Protein AF-A0A915MXM2-F1 (afdb_monomer)

Radius of gyration: 16.45 Å; Cα contacts (8 Å, |Δi|>4): 218; chains: 1; bounding box: 34×42×38 Å

Organism: Meloidogyne javanica (NCBI:txid6303)

Solvent-accessible surface area (backbone atoms only — not comparable to full-atom values): 7713 Å² total; per-residue (Å²): 134,85,61,48,77,52,74,88,76,76,86,92,82,87,83,93,80,72,72,77,69,54,58,62,57,50,53,64,62,58,75,70,50,67,56,73,80,92,67,80,90,74,69,60,67,43,80,78,50,92,42,34,34,39,38,37,21,73,47,60,28,59,90,37,46,84,20,31,79,20,35,44,38,50,81,54,54,51,23,38,32,36,38,37,15,38,59,89,42,60,70,30,51,49,54,51,51,53,54,28,59,78,58,67,33,45,69,48,31,42,39,46,92,56,88,53,54,53,30,49,33,20,48,65,61,52,54,59,58,76,71,109

Foldseek 3Di:
DDAAEDDPDDDDDDDDDDPPVVVVVVVVVQVPQDQDPPDDDDDQWDDPDLFKIWHFLCDDGNVQRNGPTWIFGGNDQETEIEFFAAAPRVVSVVSVVVVNVVNNHDYRYYYFPDDDRRRHRRPVVNVVVRVD

Sequence (132 aa):
MLTRLILFQLPRDLLSFGAVGCAMFTRKLQSNRKIPSGLTPLEDVSQLSPLVLRILGQNPGAFTLQGTNTYLVGKGAKKILIDAGEPNVGQYLNNLIDSLSKSSSTIEAIVVTHWHADHTGGIGQILRYLKK

Secondary structure (DSSP, 8-state):
--PEEE--PPP-----S-HHHHHHHHHHHHTTPPPPTTPPP--SEEEEETTEEEEE-S--BTTTBT--EEEEE-SSSEEEEE---STT-HHHHHHHHHHHHHTT-EEEEEE-SSS-HHHHTTHHHHHHHHT-

Mean predicted aligned error: 9.59 Å

pLDDT: mean 83.79, std 21.77, range [34.91, 98.81]

Structure (mmCIF, N/CA/C/O backbone):
data_AF-A0A915MXM2-F1
#
_entry.id   AF-A0A915MXM2-F1
#
loop_
_atom_site.group_PDB
_atom_site.id
_atom_site.type_symbol
_atom_site.label_atom_id
_atom_site.label_alt_id
_atom_site.label_comp_id
_atom_site.label_asym_id
_atom_site.label_entity_id
_atom_site.label_seq_id
_atom_site.pdbx_PDB_ins_code
_atom_site.Cartn_x
_atom_site.Cartn_y
_atom_site.Cartn_z
_atom_site.occupancy
_atom_site.B_iso_or_equiv
_atom_site.auth_seq_id
_atom_site.auth_comp_id
_atom_site.auth_asym_id
_atom_site.auth_atom_id
_atom_site.pdbx_PDB_model_num
ATOM 1 N N . MET A 1 1 ? -5.651 -8.748 17.898 1.00 41.12 1 MET A N 1
ATOM 2 C CA . MET A 1 1 ? -6.678 -8.495 16.861 1.00 41.12 1 MET A CA 1
ATOM 3 C C . MET A 1 1 ? -6.134 -9.056 15.545 1.00 41.12 1 MET A C 1
ATOM 5 O O . MET A 1 1 ? -5.075 -8.612 15.134 1.00 41.12 1 MET A O 1
ATOM 9 N N . LEU A 1 2 ? -6.720 -10.120 14.971 1.00 47.28 2 LEU A N 1
ATOM 10 C CA . LEU A 1 2 ? -6.156 -10.797 13.785 1.00 47.28 2 LEU A CA 1
ATOM 11 C C . LEU A 1 2 ? -6.458 -10.004 12.502 1.00 47.28 2 LEU A C 1
ATOM 13 O O . LEU A 1 2 ? -7.607 -9.970 12.069 1.0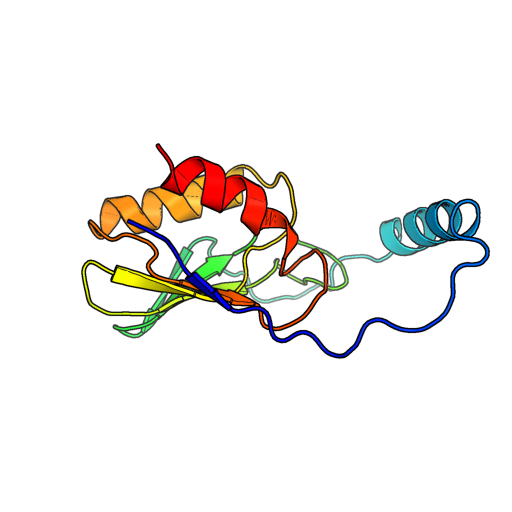0 47.28 2 LEU A O 1
ATOM 17 N N . THR A 1 3 ? -5.438 -9.422 11.872 1.00 52.38 3 THR A N 1
ATOM 18 C CA . THR A 1 3 ? -5.522 -8.931 10.487 1.00 52.38 3 THR A CA 1
ATOM 19 C C . THR A 1 3 ? -5.736 -10.123 9.553 1.00 52.38 3 THR A C 1
ATOM 21 O O . THR A 1 3 ? -4.950 -11.074 9.570 1.00 52.38 3 THR A O 1
ATOM 24 N N . ARG A 1 4 ? -6.804 -10.106 8.749 1.00 74.00 4 ARG A N 1
ATOM 25 C CA . ARG A 1 4 ? -7.075 -11.164 7.762 1.00 74.00 4 ARG A CA 1
ATOM 26 C C . ARG A 1 4 ? -6.317 -10.860 6.465 1.00 74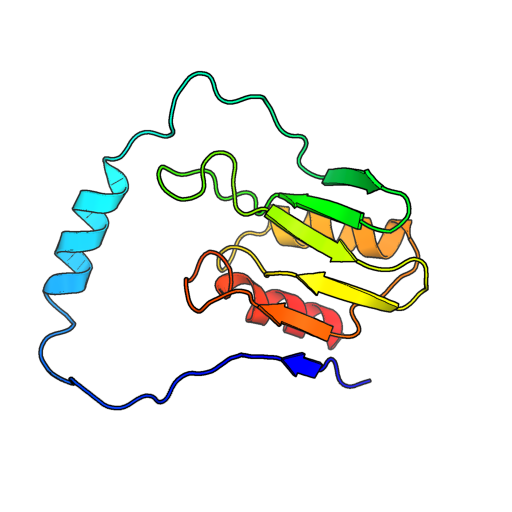.00 4 ARG A C 1
ATOM 28 O O . ARG A 1 4 ? -6.544 -9.825 5.847 1.00 74.00 4 ARG A O 1
ATOM 35 N N . LEU A 1 5 ? -5.417 -11.755 6.055 1.00 65.12 5 LEU A N 1
ATOM 36 C CA . LEU A 1 5 ? -4.818 -11.741 4.717 1.00 65.12 5 LEU A CA 1
ATOM 37 C C . LEU A 1 5 ? -5.737 -12.528 3.779 1.00 65.12 5 LEU A C 1
ATOM 39 O O . LEU A 1 5 ? -5.977 -13.711 4.021 1.00 65.12 5 LEU A O 1
ATOM 43 N N . ILE A 1 6 ? -6.250 -11.885 2.732 1.00 69.00 6 ILE A N 1
ATOM 44 C CA . ILE A 1 6 ? -7.064 -12.548 1.708 1.00 69.00 6 ILE A CA 1
ATOM 45 C C . ILE A 1 6 ? -6.192 -12.701 0.464 1.00 69.00 6 ILE A C 1
ATOM 47 O O . ILE A 1 6 ? -5.882 -11.721 -0.210 1.00 69.00 6 ILE A O 1
ATOM 51 N N . LEU A 1 7 ? -5.770 -13.937 0.191 1.00 53.19 7 LEU A N 1
ATOM 52 C CA . LEU A 1 7 ? -4.954 -14.292 -0.965 1.00 53.19 7 LEU A CA 1
ATOM 53 C C . LEU A 1 7 ? -5.817 -15.092 -1.948 1.00 53.19 7 LEU A C 1
ATOM 55 O O . LEU A 1 7 ? -6.270 -16.187 -1.622 1.00 53.19 7 LEU A O 1
ATOM 59 N N . PHE A 1 8 ? -6.049 -14.561 -3.149 1.00 45.06 8 PHE A N 1
ATOM 60 C CA . PHE A 1 8 ? -6.655 -15.329 -4.239 1.00 45.06 8 PHE A CA 1
ATOM 61 C C . PHE A 1 8 ? -5.589 -16.274 -4.819 1.00 45.06 8 PHE A C 1
ATOM 63 O O . PHE A 1 8 ? -4.757 -15.871 -5.627 1.00 45.06 8 PHE A O 1
ATOM 70 N N . GLN A 1 9 ? -5.560 -17.525 -4.354 1.00 37.31 9 GLN A N 1
ATOM 71 C CA . GLN A 1 9 ? -4.641 -18.562 -4.836 1.00 37.31 9 GLN A CA 1
ATOM 72 C C . GLN A 1 9 ? -5.328 -19.455 -5.876 1.00 37.31 9 GLN A C 1
ATOM 74 O O . GLN A 1 9 ? -6.287 -20.153 -5.560 1.00 37.31 9 GLN A O 1
ATOM 79 N N . LEU A 1 10 ? -4.805 -19.459 -7.105 1.00 34.91 10 LEU A N 1
ATOM 80 C CA . LEU A 1 10 ? -5.019 -20.544 -8.069 1.00 34.91 10 LEU A CA 1
ATOM 81 C C . LEU A 1 10 ? -4.152 -21.766 -7.683 1.00 34.91 10 LEU A C 1
ATOM 83 O O . LEU A 1 10 ? -3.123 -21.589 -7.017 1.00 34.91 10 LEU A O 1
ATOM 87 N N . PRO A 1 11 ? -4.563 -22.997 -8.049 1.00 37.31 11 PRO A N 1
ATOM 88 C CA . PRO A 1 11 ? -3.920 -24.229 -7.595 1.00 37.31 11 PRO A CA 1
ATOM 89 C C . PRO A 1 11 ? -2.456 -24.318 -8.041 1.00 37.31 11 PRO A C 1
ATOM 91 O O . PRO A 1 11 ? -2.106 -24.030 -9.184 1.00 37.31 11 PRO A O 1
ATOM 94 N N . ARG A 1 12 ? -1.598 -24.706 -7.092 1.00 47.72 12 ARG A N 1
ATOM 95 C CA . ARG A 1 12 ? -0.153 -24.868 -7.263 1.00 47.72 12 ARG A CA 1
ATOM 96 C C . ARG A 1 12 ? 0.169 -26.317 -7.599 1.00 47.72 12 ARG A C 1
ATOM 98 O O . ARG A 1 12 ? 0.601 -27.035 -6.713 1.00 47.72 12 ARG A O 1
ATOM 105 N N . ASP A 1 13 ? 0.022 -26.698 -8.859 1.00 44.75 13 ASP A N 1
ATOM 106 C CA . ASP A 1 13 ? 0.622 -27.923 -9.384 1.00 44.75 13 ASP A CA 1
ATOM 107 C C . ASP A 1 13 ? 1.188 -27.625 -10.775 1.00 44.75 13 ASP A C 1
ATOM 109 O O . ASP A 1 13 ? 0.421 -27.372 -11.698 1.00 44.75 13 ASP A O 1
ATOM 113 N N . LEU A 1 14 ? 2.525 -27.562 -10.884 1.00 40.19 14 LEU A N 1
ATOM 114 C CA . LEU A 1 14 ? 3.374 -28.184 -11.920 1.00 40.19 14 LEU A CA 1
ATOM 115 C C . LEU A 1 14 ? 4.755 -27.487 -12.008 1.00 40.19 14 LEU A C 1
ATOM 117 O O . LEU A 1 14 ? 4.853 -26.264 -12.058 1.00 40.19 14 LEU A O 1
ATOM 121 N N . LEU A 1 15 ? 5.798 -28.321 -12.113 1.00 36.81 15 LEU A N 1
ATOM 122 C CA . LEU A 1 15 ? 7.196 -28.043 -12.497 1.00 36.81 15 LEU A CA 1
ATOM 123 C C . LEU A 1 15 ? 8.184 -27.564 -11.421 1.00 36.81 15 LEU A C 1
ATOM 125 O O . LEU A 1 15 ? 8.720 -26.459 -11.428 1.00 36.81 15 LEU A O 1
ATOM 129 N N . SER A 1 16 ? 8.584 -28.527 -10.597 1.00 46.34 16 SER A N 1
ATOM 130 C CA . SER A 1 16 ? 9.971 -28.717 -10.175 1.00 46.34 16 SER A CA 1
ATOM 131 C C . SER A 1 16 ? 10.818 -29.218 -11.354 1.00 46.34 16 SER A C 1
ATOM 133 O O . SER A 1 16 ? 10.694 -30.378 -11.697 1.00 46.34 16 SER A O 1
ATOM 135 N N . PHE A 1 17 ? 11.667 -28.374 -11.955 1.00 42.34 17 PHE A N 1
ATOM 136 C CA . PHE A 1 17 ? 12.964 -28.727 -12.579 1.00 42.34 17 PHE A CA 1
ATOM 137 C C . PHE A 1 17 ? 13.708 -27.422 -12.969 1.00 42.34 17 PHE A C 1
ATOM 139 O O . PHE A 1 17 ? 13.235 -26.664 -13.809 1.00 42.34 17 PHE A O 1
ATOM 146 N N . GLY A 1 18 ? 14.881 -27.146 -12.369 1.00 45.69 18 GLY A N 1
ATOM 147 C CA . GLY A 1 18 ? 15.902 -26.253 -12.966 1.00 45.69 18 GLY A CA 1
ATOM 148 C C . GLY A 1 18 ? 16.070 -24.800 -12.465 1.00 45.69 18 GLY A C 1
ATOM 149 O O . GLY A 1 18 ? 16.529 -23.953 -13.229 1.00 45.69 18 GLY A O 1
ATOM 150 N N . ALA A 1 19 ? 15.750 -24.460 -11.210 1.00 46.91 19 ALA A N 1
ATOM 151 C CA . ALA A 1 19 ? 15.648 -23.052 -10.775 1.00 46.91 19 ALA A CA 1
ATOM 152 C C . ALA A 1 19 ? 16.967 -22.265 -10.545 1.00 46.91 19 ALA A C 1
ATOM 154 O O . ALA A 1 19 ? 16.925 -21.037 -10.473 1.00 46.91 19 ALA A O 1
ATOM 155 N N . VAL A 1 20 ? 18.141 -22.904 -10.437 1.00 49.28 20 VAL A N 1
ATOM 156 C CA . VAL A 1 20 ? 19.369 -22.186 -10.012 1.00 49.28 20 VAL A CA 1
ATOM 157 C C . VAL A 1 20 ? 20.052 -21.425 -11.163 1.00 49.28 20 VAL A C 1
ATOM 159 O O . VAL A 1 20 ? 20.554 -20.323 -10.957 1.00 49.28 20 VAL A O 1
ATOM 162 N N . GLY A 1 21 ? 20.018 -21.950 -12.394 1.00 34.94 21 GLY A N 1
ATOM 163 C CA . GLY A 1 21 ? 20.631 -21.292 -13.561 1.00 34.94 21 GLY A CA 1
ATOM 164 C C . GLY A 1 21 ? 19.785 -20.160 -14.160 1.00 34.94 21 GLY A C 1
ATOM 165 O O . GLY A 1 21 ? 20.316 -19.129 -14.568 1.00 34.94 21 GLY A O 1
ATOM 166 N N . CYS A 1 22 ? 18.456 -20.311 -14.160 1.00 44.28 22 CYS A N 1
ATOM 167 C CA . CYS A 1 22 ? 17.533 -19.333 -14.747 1.00 44.28 22 CYS A CA 1
ATOM 168 C C . CYS A 1 22 ? 17.459 -18.026 -13.930 1.00 44.28 22 CYS A C 1
ATOM 170 O O . CYS A 1 22 ? 17.422 -16.935 -14.499 1.00 44.28 22 CYS A O 1
ATOM 172 N N . ALA A 1 23 ? 17.537 -18.114 -12.595 1.00 45.78 23 ALA A N 1
ATOM 173 C CA . ALA A 1 23 ? 17.441 -16.957 -11.699 1.00 45.78 23 ALA A CA 1
ATOM 174 C C . ALA A 1 23 ? 18.591 -15.937 -11.857 1.00 45.78 23 ALA A C 1
ATOM 176 O O . ALA A 1 23 ? 18.401 -14.741 -11.629 1.00 45.78 23 ALA A O 1
ATOM 177 N N . MET A 1 24 ? 19.783 -16.386 -12.266 1.00 41.66 24 MET A N 1
ATOM 178 C CA . MET A 1 24 ? 20.944 -15.508 -12.478 1.00 41.66 24 MET A CA 1
ATOM 179 C C . MET A 1 24 ? 20.915 -14.819 -13.850 1.00 41.66 24 MET A C 1
ATOM 181 O O . MET A 1 24 ? 21.405 -13.697 -13.989 1.00 41.66 24 MET A O 1
ATOM 185 N N . PHE A 1 25 ? 20.295 -15.447 -14.854 1.00 38.62 25 PHE A N 1
ATOM 186 C CA . PHE A 1 25 ? 20.144 -14.868 -16.191 1.00 38.62 25 PHE A CA 1
ATOM 187 C C . PHE A 1 25 ? 19.016 -13.821 -16.244 1.00 38.62 25 PHE A C 1
ATOM 189 O O . PHE A 1 25 ? 19.166 -12.775 -16.878 1.00 38.62 25 PHE A O 1
ATOM 196 N N . THR A 1 26 ? 17.918 -14.029 -15.507 1.00 45.91 26 THR A N 1
ATOM 197 C CA . THR A 1 26 ? 16.799 -13.071 -15.447 1.00 45.91 26 THR A CA 1
ATOM 198 C C . THR A 1 26 ? 17.153 -11.780 -14.708 1.00 45.91 26 THR A C 1
ATOM 200 O O . THR A 1 26 ? 16.796 -10.704 -15.188 1.00 45.91 26 THR A O 1
ATOM 203 N N . ARG A 1 27 ? 17.935 -11.837 -13.617 1.00 47.62 27 ARG A N 1
ATOM 204 C CA . ARG A 1 27 ? 18.380 -10.630 -12.887 1.00 47.62 27 ARG A CA 1
ATOM 205 C C . ARG A 1 27 ? 19.183 -9.659 -13.756 1.00 47.62 27 ARG A C 1
ATOM 207 O O . ARG A 1 27 ? 18.969 -8.452 -13.679 1.00 47.62 27 ARG A O 1
ATOM 214 N N . LYS A 1 28 ? 20.074 -10.171 -14.613 1.00 42.12 28 LYS A N 1
ATOM 215 C CA . LYS A 1 28 ? 20.923 -9.339 -15.486 1.00 42.12 28 LYS A CA 1
ATOM 216 C C . LYS A 1 28 ? 20.159 -8.754 -16.684 1.00 42.12 28 LYS A C 1
ATOM 218 O O . LYS A 1 28 ? 20.526 -7.697 -17.187 1.00 42.12 28 LYS A O 1
ATOM 223 N N . LEU A 1 29 ? 19.069 -9.402 -17.108 1.00 50.62 29 LEU A N 1
ATOM 224 C CA . LEU A 1 29 ? 18.146 -8.879 -18.126 1.00 50.62 29 LEU A CA 1
ATOM 225 C C . LEU A 1 29 ? 17.137 -7.867 -17.558 1.00 50.62 29 LEU A C 1
ATOM 227 O O . LEU A 1 29 ? 16.742 -6.939 -18.263 1.00 50.62 29 LEU A O 1
ATOM 231 N N . GLN A 1 30 ? 16.724 -8.021 -16.297 1.00 55.50 30 GLN A N 1
ATOM 232 C CA . GLN A 1 30 ? 15.842 -7.071 -15.611 1.00 55.50 30 GLN A CA 1
ATOM 233 C C . GLN A 1 30 ? 16.572 -5.772 -15.239 1.00 55.50 30 GLN A C 1
ATOM 235 O O . GLN A 1 30 ? 15.994 -4.699 -15.393 1.00 55.50 30 GLN A O 1
ATOM 240 N N . SER A 1 31 ? 17.851 -5.836 -14.844 1.00 51.16 31 SER A N 1
ATOM 241 C CA . SER A 1 31 ? 18.614 -4.654 -14.405 1.00 51.16 31 SER A CA 1
ATOM 242 C C . SER A 1 31 ? 18.958 -3.656 -15.520 1.00 51.16 31 SER A C 1
ATOM 244 O O . SER A 1 31 ? 19.474 -2.583 -15.227 1.00 51.16 31 SER A O 1
ATOM 246 N N . ASN A 1 32 ? 18.716 -3.999 -16.790 1.00 55.06 32 ASN A N 1
ATOM 247 C CA . ASN A 1 32 ? 19.071 -3.171 -17.950 1.00 55.06 32 ASN A CA 1
ATOM 248 C C . ASN A 1 32 ? 17.874 -2.439 -18.582 1.00 55.06 32 ASN A C 1
ATOM 250 O O . ASN A 1 32 ? 18.038 -1.715 -19.565 1.00 55.06 32 ASN A O 1
ATOM 254 N N . ARG A 1 33 ? 16.658 -2.620 -18.052 1.00 66.81 33 ARG A N 1
ATOM 255 C CA . ARG A 1 33 ? 15.472 -1.923 -18.563 1.00 66.81 33 ARG A CA 1
ATOM 256 C C . ARG A 1 33 ? 15.330 -0.575 -17.858 1.00 66.81 33 ARG A C 1
ATOM 258 O O . ARG A 1 33 ? 15.159 -0.519 -16.644 1.00 66.81 33 ARG A O 1
ATOM 265 N N . LYS A 1 34 ? 15.420 0.510 -18.629 1.00 78.06 34 LYS A N 1
ATOM 266 C CA . LYS A 1 34 ? 15.255 1.880 -18.125 1.00 78.06 34 LYS A CA 1
ATOM 267 C C . LYS A 1 34 ? 13.807 2.122 -17.693 1.00 78.06 34 LYS A C 1
ATOM 269 O O . LYS A 1 34 ? 12.880 1.621 -18.328 1.00 78.06 34 LYS A O 1
ATOM 274 N N . ILE A 1 35 ? 13.629 2.921 -16.642 1.00 84.81 35 ILE A N 1
ATOM 275 C CA . ILE A 1 35 ? 12.324 3.485 -16.282 1.00 84.81 35 ILE A CA 1
ATOM 276 C C . ILE A 1 35 ? 11.838 4.317 -17.484 1.00 84.81 35 ILE A C 1
ATOM 278 O O . ILE A 1 35 ? 12.640 5.086 -18.029 1.00 84.81 35 ILE A O 1
ATOM 282 N N . PRO A 1 36 ? 10.578 4.172 -17.932 1.00 83.25 36 PRO A N 1
ATOM 283 C CA . PRO A 1 36 ? 10.039 5.002 -19.003 1.00 83.25 36 PRO A CA 1
ATOM 284 C C . PRO A 1 36 ? 10.207 6.498 -18.697 1.00 83.25 36 PRO A C 1
ATOM 286 O O . PRO A 1 36 ? 9.956 6.948 -17.581 1.00 83.25 36 PRO A O 1
ATOM 289 N N . SER A 1 37 ? 10.659 7.275 -19.681 1.00 86.19 37 SER A N 1
ATOM 290 C CA . SER A 1 37 ? 10.820 8.729 -19.556 1.00 86.19 37 SER A CA 1
ATOM 291 C C . SER A 1 37 ? 9.497 9.467 -19.771 1.00 86.19 37 SER A C 1
ATOM 293 O O . SER A 1 37 ? 8.626 8.973 -20.482 1.00 86.19 37 SER A O 1
ATOM 295 N N . GLY A 1 38 ? 9.371 10.681 -19.226 1.00 90.38 38 GLY A N 1
ATOM 296 C CA . GLY A 1 38 ? 8.193 11.534 -19.446 1.00 90.38 38 GLY A CA 1
ATOM 297 C C . GLY A 1 38 ? 6.954 11.120 -18.648 1.00 90.38 38 GLY A C 1
ATOM 298 O O . GLY A 1 38 ? 5.845 11.535 -18.973 1.00 90.38 38 GLY A O 1
ATOM 299 N N . LEU A 1 39 ? 7.131 10.300 -17.611 1.00 92.62 39 LEU A N 1
ATOM 300 C CA . LEU A 1 39 ? 6.058 9.941 -16.693 1.00 92.62 39 LEU A CA 1
ATOM 301 C C . LEU A 1 39 ? 5.642 11.150 -15.849 1.00 92.62 39 LEU A C 1
ATOM 303 O O . LEU A 1 39 ? 6.487 11.904 -15.366 1.00 92.62 39 LEU A O 1
ATOM 307 N N . THR A 1 40 ? 4.337 11.306 -15.629 1.00 94.88 40 THR A N 1
ATOM 308 C CA . THR A 1 40 ? 3.808 12.317 -14.710 1.00 94.88 40 THR A CA 1
ATOM 309 C C . THR A 1 40 ? 4.352 12.063 -13.300 1.00 94.88 40 THR A C 1
ATOM 311 O O . THR A 1 40 ? 4.241 10.929 -12.815 1.00 94.88 40 THR A O 1
ATOM 314 N N . PRO A 1 41 ? 4.924 13.080 -12.628 1.00 95.06 41 PRO A N 1
ATOM 315 C CA . PRO A 1 41 ? 5.349 12.949 -11.242 1.00 95.06 41 PRO A CA 1
ATOM 316 C C . PRO A 1 41 ? 4.172 12.554 -10.352 1.00 95.06 41 PRO A C 1
ATOM 318 O O . PRO A 1 41 ? 3.082 13.115 -10.464 1.00 95.06 41 PRO A O 1
ATOM 321 N N . LEU A 1 42 ? 4.396 11.583 -9.472 1.00 97.38 42 LEU A N 1
ATOM 322 C CA . LEU A 1 42 ? 3.421 11.142 -8.485 1.00 97.38 42 LEU A CA 1
ATOM 323 C C . LEU A 1 42 ? 3.969 11.428 -7.093 1.00 97.38 42 LEU A C 1
ATOM 325 O O . LEU A 1 42 ? 5.099 11.061 -6.791 1.00 97.38 42 LEU A O 1
ATOM 329 N N . GLU A 1 43 ? 3.156 12.048 -6.243 1.00 98.12 43 GLU A N 1
ATOM 330 C CA . GLU A 1 43 ? 3.478 12.180 -4.824 1.00 98.12 43 GLU A CA 1
ATOM 331 C C . GLU A 1 43 ? 3.518 10.806 -4.142 1.00 98.12 43 GLU A C 1
ATOM 333 O O . GLU A 1 43 ? 2.667 9.944 -4.412 1.00 98.12 43 GLU A O 1
ATOM 338 N N . ASP A 1 44 ? 4.461 10.646 -3.212 1.00 98.38 44 ASP A N 1
ATOM 339 C CA . ASP A 1 44 ? 4.646 9.438 -2.401 1.00 98.38 44 ASP A CA 1
ATOM 340 C C . ASP A 1 44 ? 3.374 9.022 -1.660 1.00 98.38 44 ASP A C 1
ATOM 342 O O . ASP A 1 44 ? 3.068 7.834 -1.550 1.00 98.38 44 ASP A O 1
ATOM 346 N N . VAL A 1 45 ? 2.627 10.004 -1.158 1.00 98.56 45 VAL A N 1
ATOM 347 C CA . VAL A 1 45 ? 1.361 9.819 -0.451 1.00 98.56 45 VAL A CA 1
ATOM 348 C C . VAL A 1 45 ? 0.378 10.847 -0.988 1.00 98.56 45 VAL A C 1
ATOM 350 O O . VAL A 1 45 ? 0.659 12.038 -0.937 1.00 98.56 45 VAL A O 1
ATOM 353 N N . SER A 1 46 ? -0.772 10.401 -1.493 1.00 98.44 46 SER A N 1
ATOM 354 C CA . SER A 1 46 ? -1.762 11.297 -2.100 1.00 98.44 46 SER A CA 1
ATOM 355 C C . SER A 1 46 ? -3.194 10.869 -1.779 1.00 98.44 46 SER A C 1
ATOM 357 O O . SER A 1 46 ? -3.562 9.699 -1.934 1.00 98.44 46 SER A O 1
ATOM 359 N N . GLN A 1 47 ? -4.017 11.815 -1.321 1.00 97.88 47 GLN A N 1
ATOM 360 C CA . GLN A 1 47 ? -5.437 11.595 -1.041 1.00 97.88 47 GLN A CA 1
ATOM 361 C C . GLN A 1 47 ? -6.237 11.722 -2.341 1.00 97.88 47 GLN A C 1
ATOM 363 O O . GLN A 1 47 ? -6.464 12.824 -2.830 1.00 97.88 47 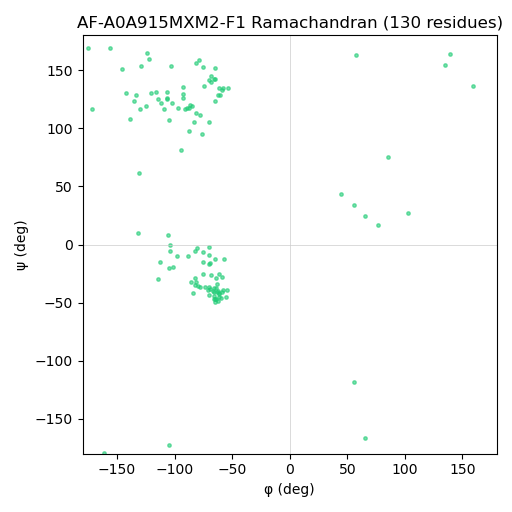GLN A O 1
ATOM 368 N N . LEU A 1 48 ? -6.686 10.594 -2.894 1.00 98.06 48 LEU A N 1
ATOM 369 C CA . LEU A 1 48 ? -7.370 10.567 -4.194 1.00 98.06 48 LEU A CA 1
ATOM 370 C C . LEU A 1 48 ? -8.876 10.828 -4.077 1.00 98.06 48 LEU A C 1
ATOM 372 O O . LEU A 1 48 ? -9.499 11.371 -4.983 1.00 98.06 48 LEU A O 1
ATOM 376 N N . SER A 1 49 ? -9.484 10.402 -2.970 1.00 98.00 49 SER A N 1
ATOM 377 C CA . SER A 1 49 ? -10.899 10.638 -2.660 1.00 98.00 49 SER A CA 1
ATOM 378 C C . SER A 1 49 ? -11.118 10.574 -1.150 1.00 98.00 49 SER A C 1
ATOM 380 O O . SER A 1 49 ? -10.252 10.049 -0.459 1.00 98.00 49 SER A O 1
ATOM 382 N N . PRO A 1 50 ? -12.280 10.968 -0.597 1.00 96.00 50 PRO A N 1
ATOM 383 C CA . PRO A 1 50 ? -12.556 10.826 0.837 1.00 96.00 50 PRO A CA 1
ATOM 384 C C . PRO A 1 50 ? -12.451 9.395 1.399 1.00 96.00 50 PRO A C 1
ATOM 386 O O . PRO A 1 50 ? -12.515 9.224 2.612 1.00 96.00 50 PRO A O 1
ATOM 389 N N . LEU A 1 51 ? -12.371 8.368 0.545 1.00 97.62 51 LEU A N 1
ATOM 390 C CA . LEU A 1 51 ? -12.270 6.957 0.932 1.00 97.62 51 LEU A CA 1
ATOM 391 C C . LEU A 1 51 ? -10.922 6.320 0.587 1.00 97.62 51 LEU A C 1
ATOM 393 O O . LEU A 1 51 ? -10.660 5.226 1.077 1.00 97.62 51 LEU A O 1
ATOM 397 N N . VAL A 1 52 ? -10.107 6.946 -0.267 1.00 98.38 52 VAL A N 1
ATOM 398 C CA . VAL A 1 52 ? -8.931 6.307 -0.875 1.00 98.38 52 VAL A CA 1
ATOM 399 C C . VAL A 1 52 ? -7.707 7.197 -0.717 1.00 98.38 52 VAL A C 1
ATOM 401 O O . VAL A 1 52 ? -7.642 8.288 -1.288 1.00 98.38 52 VAL A O 1
ATOM 404 N N . LEU A 1 53 ? -6.724 6.688 0.022 1.00 98.56 53 LEU A N 1
ATOM 405 C CA . LEU A 1 53 ? -5.373 7.234 0.098 1.00 98.56 53 LEU A CA 1
ATOM 406 C C . LEU A 1 53 ? -4.433 6.307 -0.675 1.00 98.56 53 LEU A C 1
ATOM 408 O O . LEU A 1 53 ? -4.385 5.110 -0.395 1.00 98.56 53 LEU A O 1
ATOM 412 N N . ARG A 1 54 ? -3.677 6.853 -1.626 1.00 98.75 54 ARG A N 1
ATOM 413 C CA . ARG A 1 54 ? -2.625 6.122 -2.334 1.00 98.75 54 ARG A CA 1
ATOM 414 C C . ARG A 1 54 ? -1.291 6.331 -1.635 1.00 98.75 54 ARG A C 1
ATOM 416 O O . ARG A 1 54 ? -0.938 7.467 -1.324 1.00 98.75 54 ARG A O 1
ATOM 423 N N . ILE A 1 55 ? -0.542 5.249 -1.466 1.00 98.75 55 ILE A N 1
ATOM 424 C CA . ILE A 1 55 ? 0.838 5.256 -0.984 1.00 98.75 55 ILE A CA 1
ATOM 425 C C . ILE A 1 55 ? 1.692 4.528 -2.019 1.00 98.75 55 ILE A C 1
ATOM 427 O O . ILE A 1 55 ? 1.454 3.357 -2.326 1.00 98.75 55 ILE A O 1
ATOM 431 N N . LEU A 1 56 ? 2.664 5.236 -2.581 1.00 98.56 56 LEU A N 1
ATOM 432 C CA . LEU A 1 56 ? 3.570 4.703 -3.587 1.00 98.56 56 LEU A CA 1
ATOM 433 C C . LEU A 1 56 ? 4.583 3.761 -2.924 1.00 98.56 56 LEU A C 1
ATOM 435 O O . LEU A 1 56 ? 5.147 4.081 -1.878 1.00 98.56 56 LEU A O 1
ATOM 439 N N . GLY A 1 57 ? 4.832 2.614 -3.552 1.00 98.25 57 GLY A N 1
ATOM 440 C CA . GLY A 1 57 ? 5.661 1.520 -3.044 1.00 98.25 57 GLY A CA 1
ATOM 441 C C . GLY A 1 57 ? 7.159 1.814 -2.982 1.00 98.25 57 GLY A C 1
ATOM 442 O O . GLY A 1 57 ? 7.907 0.970 -2.501 1.00 98.25 57 GLY A O 1
ATOM 443 N N . GLN A 1 58 ? 7.594 3.000 -3.430 1.00 98.12 58 GLN A N 1
ATOM 444 C CA . GLN A 1 58 ? 8.993 3.455 -3.417 1.00 98.12 58 GLN A CA 1
ATOM 445 C C . GLN A 1 58 ? 9.952 2.497 -4.143 1.00 98.12 58 GLN A C 1
ATOM 447 O O . GLN A 1 58 ? 11.108 2.323 -3.762 1.00 98.12 58 GLN A O 1
ATOM 452 N N . A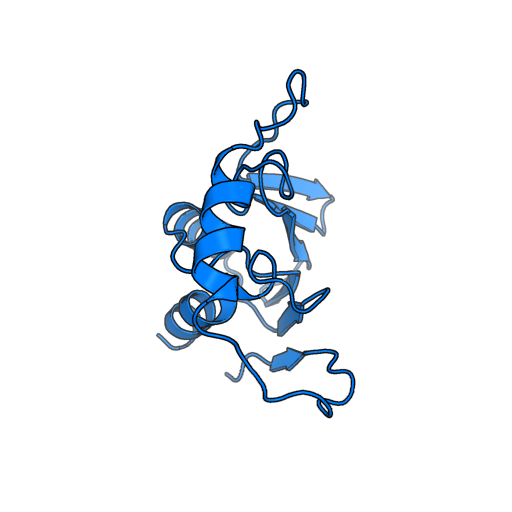SN A 1 59 ? 9.449 1.866 -5.201 1.00 96.81 59 ASN A N 1
ATOM 453 C CA . ASN A 1 59 ? 10.132 0.858 -5.999 1.00 96.81 59 ASN A CA 1
ATOM 454 C C . ASN A 1 59 ? 10.021 1.169 -7.506 1.00 96.81 59 ASN A C 1
ATOM 456 O O . ASN A 1 59 ? 9.410 0.400 -8.252 1.00 96.81 59 ASN A O 1
ATOM 460 N N . PRO A 1 60 ? 10.543 2.316 -7.983 1.00 96.56 60 PRO A N 1
ATOM 461 C CA . PRO A 1 60 ? 10.456 2.674 -9.393 1.00 96.56 60 PRO A CA 1
ATOM 462 C C . PRO A 1 60 ? 11.259 1.701 -10.263 1.00 96.56 60 PRO A C 1
ATOM 464 O O . PRO A 1 60 ? 12.351 1.261 -9.903 1.00 96.56 60 PRO A O 1
ATOM 467 N N . GLY A 1 61 ? 10.735 1.385 -11.441 1.00 94.06 61 GLY A N 1
ATOM 468 C CA . GLY A 1 61 ? 11.314 0.356 -12.296 1.00 94.06 61 GLY A CA 1
ATOM 469 C C . GLY A 1 61 ? 10.610 0.242 -13.639 1.00 94.06 61 GLY A C 1
ATOM 470 O O . GLY A 1 61 ? 9.541 0.800 -13.862 1.00 94.06 61 GLY A O 1
ATOM 471 N N . ALA A 1 62 ? 11.200 -0.510 -14.567 1.00 93.31 62 ALA A N 1
ATOM 472 C CA . ALA A 1 62 ? 10.628 -0.672 -15.905 1.00 93.31 62 ALA A CA 1
ATOM 473 C C . ALA A 1 62 ? 9.230 -1.322 -15.910 1.00 93.31 62 ALA A C 1
ATOM 475 O O . ALA A 1 62 ? 8.466 -1.107 -16.845 1.00 93.31 62 ALA A O 1
ATOM 476 N N . PHE A 1 63 ? 8.910 -2.114 -14.883 1.00 93.69 63 PHE A N 1
ATOM 477 C CA . PHE A 1 63 ? 7.625 -2.807 -14.745 1.00 93.69 63 PHE A CA 1
ATOM 478 C C . PHE A 1 63 ? 6.693 -2.171 -13.709 1.00 93.69 63 PHE A C 1
ATOM 480 O O . PHE A 1 63 ? 5.489 -2.378 -13.776 1.00 93.69 63 PHE A O 1
ATOM 487 N N . THR A 1 64 ? 7.239 -1.374 -12.793 1.00 95.69 64 THR A N 1
ATOM 488 C CA . THR A 1 64 ? 6.506 -0.696 -11.713 1.00 95.69 64 THR A CA 1
ATOM 489 C C . THR A 1 64 ? 6.312 0.797 -11.990 1.00 95.69 64 THR A C 1
ATOM 491 O O . THR A 1 64 ? 5.613 1.477 -11.246 1.00 95.69 64 THR A O 1
ATOM 494 N N . LEU A 1 65 ? 6.896 1.322 -13.074 1.00 96.38 65 LEU A N 1
ATOM 495 C CA . LEU A 1 65 ? 6.889 2.736 -13.456 1.00 96.38 65 LEU A CA 1
ATOM 496 C C . LEU A 1 65 ? 7.451 3.620 -12.331 1.00 96.38 65 LEU A C 1
ATOM 498 O O . LEU A 1 65 ? 8.613 3.463 -11.955 1.00 96.38 65 LEU A O 1
ATOM 502 N N . GLN A 1 66 ? 6.649 4.541 -11.791 1.00 96.81 66 GLN A N 1
ATOM 503 C CA . GLN A 1 66 ? 7.011 5.361 -10.633 1.00 96.81 66 GLN A CA 1
ATOM 504 C C . GLN A 1 66 ? 7.079 4.543 -9.326 1.00 96.81 66 GLN A C 1
ATOM 506 O O . GLN A 1 66 ? 7.670 4.998 -8.352 1.00 96.81 66 GLN A O 1
ATOM 511 N N . GLY A 1 67 ? 6.494 3.343 -9.298 1.00 97.50 67 GLY A N 1
ATOM 512 C CA . GLY A 1 67 ? 6.406 2.447 -8.147 1.00 97.50 67 GLY A CA 1
ATOM 513 C C . GLY A 1 67 ? 5.028 1.790 -8.053 1.00 97.50 67 GLY A C 1
ATOM 514 O O . GLY A 1 67 ? 4.058 2.251 -8.660 1.00 97.50 67 GLY A O 1
ATOM 515 N N . THR A 1 68 ? 4.916 0.727 -7.258 1.00 98.44 68 THR A N 1
ATOM 516 C CA . THR A 1 68 ? 3.626 0.069 -7.017 1.00 98.44 68 THR A CA 1
ATOM 517 C C . THR A 1 68 ? 2.666 1.040 -6.339 1.00 98.44 68 THR A C 1
ATOM 519 O O . THR A 1 68 ? 2.981 1.609 -5.296 1.00 98.44 68 THR A O 1
ATOM 522 N N . ASN A 1 69 ? 1.460 1.208 -6.872 1.00 98.69 69 ASN A N 1
ATOM 523 C CA . ASN A 1 69 ? 0.419 1.936 -6.157 1.00 98.69 69 ASN A CA 1
ATOM 524 C C . ASN A 1 69 ? -0.240 1.010 -5.135 1.00 98.69 69 ASN A C 1
ATOM 526 O O . ASN A 1 69 ? -0.927 0.065 -5.512 1.00 98.69 69 ASN A O 1
ATOM 530 N N . THR A 1 70 ? -0.059 1.305 -3.852 1.00 98.75 70 THR A N 1
ATOM 531 C CA . THR A 1 70 ? -0.823 0.663 -2.776 1.00 98.75 70 THR A CA 1
ATOM 532 C C . THR A 1 70 ? -1.902 1.617 -2.278 1.00 98.75 70 THR A C 1
ATOM 534 O O . THR A 1 70 ? -1.764 2.841 -2.402 1.00 98.75 70 THR A O 1
ATOM 537 N N . TYR A 1 71 ? -2.990 1.081 -1.727 1.00 98.81 71 TYR A N 1
ATOM 538 C CA . TYR A 1 71 ? -4.143 1.899 -1.346 1.00 98.81 71 TYR A CA 1
ATOM 539 C C . TYR A 1 71 ? -4.647 1.567 0.050 1.00 98.81 71 TYR A C 1
ATOM 541 O O . TYR A 1 71 ? -4.966 0.418 0.339 1.00 98.81 71 TYR A O 1
ATOM 549 N N . LEU A 1 72 ? -4.799 2.589 0.890 1.00 98.38 72 LEU A N 1
ATOM 550 C CA . LEU A 1 72 ? -5.599 2.505 2.106 1.00 98.38 72 LEU A CA 1
ATOM 551 C C . LEU A 1 72 ? -7.027 2.942 1.788 1.00 98.38 72 LEU A C 1
ATOM 553 O O . LEU A 1 72 ? -7.272 4.096 1.426 1.00 98.38 72 LEU A O 1
ATOM 557 N N . VAL A 1 73 ? -7.965 2.011 1.946 1.00 98.50 73 VAL A N 1
ATOM 558 C CA . VAL A 1 73 ? -9.378 2.198 1.617 1.00 98.50 73 VAL A CA 1
ATOM 559 C C . VAL A 1 73 ? -10.232 2.133 2.880 1.00 98.50 73 VAL A C 1
ATOM 561 O O . VAL A 1 73 ? -10.186 1.154 3.626 1.00 98.50 73 VAL A O 1
ATOM 564 N N . GLY A 1 74 ? -11.027 3.178 3.112 1.00 97.00 74 GLY A N 1
ATOM 565 C CA . GLY A 1 74 ? -11.972 3.272 4.225 1.00 97.00 74 GLY A CA 1
ATOM 566 C C . GLY A 1 74 ? -11.942 4.624 4.943 1.00 97.00 74 GLY A C 1
ATOM 567 O O . GLY A 1 74 ? -10.935 5.328 4.951 1.00 97.00 74 GLY A O 1
ATOM 568 N N . LYS A 1 75 ? -13.071 4.980 5.568 1.00 86.19 75 LYS A N 1
ATOM 569 C CA . LYS A 1 75 ? -13.277 6.253 6.291 1.00 86.19 75 LYS A CA 1
ATOM 570 C C . LYS A 1 75 ? -13.090 6.161 7.812 1.00 86.19 75 LYS A C 1
ATOM 572 O O . LYS A 1 75 ? -13.100 7.188 8.476 1.00 86.19 75 LYS A O 1
ATOM 577 N N . GLY A 1 76 ? -12.961 4.955 8.364 1.00 90.62 76 GLY A N 1
ATOM 578 C CA . GLY A 1 76 ? -12.944 4.724 9.809 1.00 90.62 76 GLY A CA 1
ATOM 579 C C . GLY A 1 76 ? -11.562 4.425 10.387 1.00 90.62 76 GLY A C 1
ATOM 580 O O . GLY A 1 76 ? -10.545 4.442 9.694 1.00 90.62 76 GLY A O 1
ATOM 581 N N . ALA A 1 77 ? -11.565 4.060 11.671 1.00 94.69 77 ALA A N 1
ATOM 582 C CA . ALA A 1 77 ? -10.382 3.600 12.400 1.00 94.69 77 ALA A CA 1
ATOM 583 C C . ALA A 1 77 ? -9.815 2.275 11.861 1.00 94.69 77 ALA A C 1
ATOM 585 O O . ALA A 1 77 ? -8.710 1.891 12.221 1.00 94.69 77 ALA A O 1
ATOM 586 N N . LYS A 1 78 ? -10.554 1.565 11.007 1.00 96.50 78 LYS A N 1
ATOM 587 C CA . LYS A 1 78 ? -10.118 0.343 10.336 1.00 96.50 78 LYS A CA 1
ATOM 588 C C . LYS A 1 78 ? -10.178 0.540 8.829 1.00 96.50 78 LYS A C 1
ATOM 590 O O . LYS A 1 78 ? -11.190 1.017 8.311 1.00 96.50 78 LYS A O 1
ATOM 595 N N . LYS A 1 79 ? -9.092 0.194 8.144 1.00 97.62 79 LYS A N 1
ATOM 596 C CA . LYS A 1 79 ? -8.942 0.342 6.694 1.00 97.62 79 LYS A CA 1
ATOM 597 C C . LYS A 1 79 ? -8.476 -0.962 6.064 1.00 97.62 79 LYS A C 1
ATOM 599 O O . LYS A 1 79 ? -7.813 -1.777 6.707 1.00 97.62 79 LYS A O 1
ATOM 604 N N . ILE A 1 80 ? -8.811 -1.136 4.794 1.00 98.31 80 ILE A N 1
ATOM 605 C CA . ILE A 1 80 ? -8.291 -2.217 3.959 1.00 98.31 80 ILE A CA 1
ATOM 606 C C . ILE A 1 80 ? -7.061 -1.683 3.233 1.00 98.31 80 ILE A C 1
ATOM 608 O O . ILE A 1 80 ? -7.124 -0.615 2.626 1.00 98.31 80 ILE A O 1
ATOM 612 N N . LEU A 1 81 ? -5.956 -2.418 3.300 1.00 98.62 81 LEU A N 1
ATOM 613 C CA . LEU A 1 81 ? -4.782 -2.161 2.477 1.00 98.62 81 LEU A CA 1
ATOM 614 C C . LEU A 1 81 ? -4.871 -3.011 1.203 1.00 98.62 81 LEU A C 1
ATOM 616 O O . LEU A 1 81 ? -5.034 -4.226 1.294 1.00 98.62 81 LEU A O 1
ATOM 620 N N . ILE A 1 82 ? -4.760 -2.381 0.037 1.00 98.75 82 ILE A N 1
ATOM 621 C CA . ILE A 1 82 ? -4.651 -3.055 -1.261 1.00 98.75 82 ILE A CA 1
ATOM 622 C C . ILE A 1 82 ? -3.188 -3.021 -1.696 1.00 98.75 82 ILE A C 1
ATOM 624 O O . ILE A 1 82 ? -2.627 -1.935 -1.853 1.00 98.75 82 ILE A O 1
ATOM 628 N N . ASP A 1 83 ? -2.627 -4.211 -1.909 1.00 98.62 83 ASP A N 1
ATOM 629 C CA . ASP A 1 83 ? -1.221 -4.498 -2.196 1.00 98.62 83 ASP A CA 1
ATOM 630 C C . ASP A 1 83 ? -0.236 -4.004 -1.124 1.00 98.62 83 ASP A C 1
ATOM 632 O O . ASP A 1 83 ? -0.554 -3.208 -0.243 1.00 98.62 83 ASP A O 1
ATOM 636 N N . ALA A 1 84 ? 0.980 -4.543 -1.158 1.00 98.31 84 ALA A N 1
ATOM 637 C CA . ALA A 1 84 ? 1.976 -4.359 -0.108 1.00 98.31 84 ALA A CA 1
ATOM 638 C C . ALA A 1 84 ? 3.365 -3.960 -0.626 1.00 98.31 84 ALA A C 1
ATOM 640 O O . ALA A 1 84 ? 4.312 -3.972 0.155 1.00 98.31 84 ALA A O 1
ATOM 641 N N . GLY A 1 85 ? 3.513 -3.620 -1.908 1.00 97.75 85 GLY A N 1
ATOM 642 C CA . GLY A 1 85 ? 4.804 -3.211 -2.461 1.00 97.75 85 GLY A CA 1
ATOM 643 C C . GLY A 1 85 ? 5.857 -4.329 -2.470 1.00 97.75 85 GLY A C 1
ATOM 644 O O . GLY A 1 85 ? 5.568 -5.508 -2.241 1.00 97.75 85 GLY A O 1
ATOM 645 N N . GLU A 1 86 ? 7.107 -3.931 -2.705 1.00 97.50 86 GLU A N 1
ATOM 646 C CA . GLU A 1 86 ? 8.281 -4.808 -2.715 1.00 97.50 86 GLU A CA 1
ATOM 647 C C . GLU A 1 86 ? 8.803 -5.168 -1.310 1.00 97.50 86 GLU A C 1
ATOM 649 O O . GLU A 1 86 ? 8.553 -4.459 -0.328 1.00 97.50 86 GLU A O 1
ATOM 654 N N . PRO A 1 87 ? 9.559 -6.276 -1.174 1.00 97.00 87 PRO A N 1
ATOM 655 C CA . PRO A 1 87 ? 10.148 -6.648 0.105 1.00 97.00 87 PRO A CA 1
ATOM 656 C C . PRO A 1 87 ? 11.279 -5.689 0.503 1.00 97.00 87 PRO A C 1
ATOM 658 O O . PRO A 1 87 ? 12.118 -5.324 -0.314 1.00 97.00 87 PRO A O 1
ATOM 661 N N . ASN A 1 88 ? 11.369 -5.371 1.797 1.00 94.50 88 ASN A N 1
ATOM 662 C CA . ASN A 1 88 ? 12.454 -4.586 2.404 1.00 94.50 88 ASN A CA 1
ATOM 663 C C . ASN A 1 88 ? 12.553 -3.121 1.934 1.00 94.50 88 ASN A C 1
ATOM 665 O O . ASN A 1 88 ? 13.613 -2.506 2.060 1.00 94.50 88 ASN A O 1
ATOM 669 N N . VAL A 1 89 ? 11.456 -2.531 1.453 1.00 97.50 89 VAL A N 1
ATOM 670 C CA . VAL A 1 89 ? 11.404 -1.098 1.133 1.00 97.50 89 VAL A CA 1
ATOM 671 C C . VAL A 1 89 ? 11.003 -0.302 2.379 1.00 97.50 89 VAL A C 1
ATOM 673 O O . VAL A 1 89 ? 9.825 -0.203 2.734 1.00 97.50 89 VAL A O 1
ATOM 676 N N . GLY A 1 90 ? 12.002 0.244 3.079 1.00 97.31 90 GLY A N 1
ATOM 677 C CA . GLY A 1 90 ? 11.815 0.949 4.355 1.00 97.31 90 GLY A CA 1
ATOM 678 C C . GLY A 1 90 ? 11.034 2.261 4.236 1.00 97.31 90 GLY A C 1
ATOM 679 O O . GLY A 1 90 ? 10.167 2.531 5.064 1.00 97.31 90 GLY A O 1
ATOM 680 N N . GLN A 1 91 ? 11.278 3.047 3.181 1.00 98.12 91 GLN A N 1
ATOM 681 C CA . GLN A 1 91 ? 10.567 4.313 2.954 1.00 98.12 91 GLN A CA 1
ATOM 682 C C . GLN A 1 91 ? 9.062 4.091 2.751 1.00 98.12 91 GLN A C 1
ATOM 684 O O . GLN A 1 91 ? 8.253 4.816 3.322 1.00 98.12 91 GLN A O 1
ATOM 689 N N . TYR A 1 92 ? 8.680 3.040 2.019 1.00 98.38 92 TYR A N 1
ATOM 690 C CA . TYR A 1 92 ? 7.279 2.640 1.879 1.00 98.38 92 TYR A CA 1
ATOM 691 C C . TYR A 1 92 ? 6.641 2.301 3.234 1.00 98.38 92 TYR A C 1
ATOM 693 O O . TYR A 1 92 ? 5.551 2.786 3.540 1.00 98.38 92 TYR A O 1
ATOM 701 N N . LEU A 1 93 ? 7.329 1.515 4.073 1.00 98.06 93 LEU A N 1
ATOM 702 C CA . LEU A 1 93 ? 6.824 1.171 5.404 1.00 98.06 93 LEU A CA 1
ATOM 703 C C . LEU A 1 93 ? 6.632 2.416 6.279 1.00 98.06 93 LEU A C 1
ATOM 705 O O . LEU A 1 93 ? 5.604 2.529 6.940 1.00 98.06 93 LEU A O 1
ATOM 709 N N . ASN A 1 94 ? 7.580 3.355 6.252 1.00 98.31 94 ASN A N 1
ATOM 710 C CA . ASN A 1 94 ? 7.475 4.613 6.993 1.00 98.31 94 ASN A CA 1
ATOM 711 C C . ASN A 1 94 ? 6.274 5.437 6.511 1.00 98.31 94 ASN A C 1
ATOM 713 O O . ASN A 1 94 ? 5.434 5.815 7.322 1.00 98.31 94 ASN A O 1
ATOM 717 N N . ASN A 1 95 ? 6.119 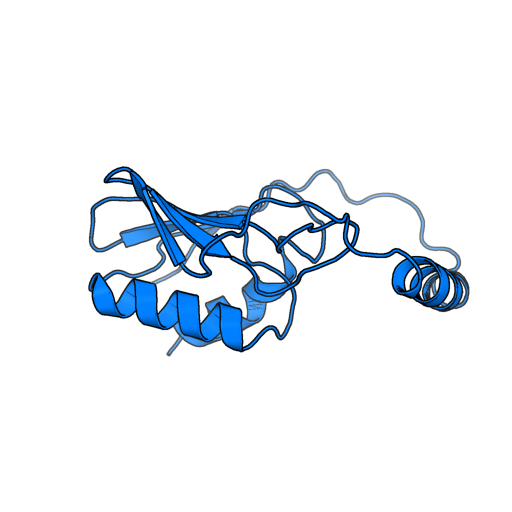5.612 5.195 1.00 98.56 95 ASN A N 1
ATOM 718 C CA . ASN A 1 95 ? 4.981 6.329 4.615 1.00 98.56 95 ASN A CA 1
ATOM 719 C C . ASN A 1 95 ? 3.635 5.693 5.005 1.00 98.56 95 ASN A C 1
ATOM 721 O O . ASN A 1 95 ? 2.666 6.403 5.292 1.00 98.56 95 ASN A O 1
ATOM 725 N N . LEU A 1 96 ? 3.567 4.357 5.045 1.00 98.38 96 LEU A N 1
ATOM 726 C CA . LEU A 1 96 ? 2.389 3.615 5.493 1.00 98.38 96 LEU A CA 1
ATOM 727 C C . LEU A 1 96 ? 2.086 3.858 6.978 1.00 98.38 96 LEU A C 1
ATOM 729 O O . LEU A 1 96 ? 0.950 4.188 7.322 1.00 98.38 96 LEU A O 1
ATOM 733 N N . ILE A 1 97 ? 3.088 3.726 7.849 1.00 97.69 97 ILE A N 1
ATOM 734 C CA . ILE A 1 97 ? 2.956 3.935 9.299 1.00 97.69 97 ILE A CA 1
ATOM 735 C C . ILE A 1 97 ? 2.539 5.374 9.609 1.00 97.69 97 ILE A C 1
ATOM 737 O O . ILE A 1 97 ? 1.615 5.594 10.398 1.00 97.69 97 ILE A O 1
ATOM 741 N N . ASP A 1 98 ? 3.162 6.351 8.956 1.00 98.25 98 ASP A N 1
ATOM 742 C CA . ASP A 1 98 ? 2.842 7.766 9.125 1.00 98.25 98 ASP A CA 1
ATOM 743 C C . ASP A 1 98 ? 1.408 8.062 8.678 1.00 98.25 98 ASP A C 1
ATOM 745 O O . ASP A 1 98 ? 0.678 8.789 9.351 1.00 98.25 98 ASP A O 1
ATOM 749 N N . SER A 1 99 ? 0.964 7.461 7.571 1.00 97.75 99 SER A N 1
ATOM 750 C CA . SER A 1 99 ? -0.402 7.623 7.056 1.00 97.75 99 SER A CA 1
ATOM 751 C C . SER A 1 99 ? -1.460 7.035 7.995 1.00 97.75 99 SER A C 1
ATOM 753 O O . SER A 1 99 ? -2.518 7.639 8.216 1.00 97.75 99 SER A O 1
ATOM 755 N N . LEU A 1 100 ? -1.183 5.866 8.577 1.00 96.94 100 LEU A N 1
ATOM 756 C CA . LEU A 1 100 ? -2.045 5.243 9.583 1.00 96.94 100 LEU A CA 1
ATOM 757 C C . LEU A 1 100 ? -2.100 6.087 10.861 1.00 96.94 100 LEU A C 1
ATOM 759 O O . LEU A 1 100 ? -3.194 6.366 11.354 1.00 96.94 100 LEU A O 1
ATOM 763 N N . SER A 1 101 ? -0.945 6.575 11.327 1.00 96.06 101 SER A N 1
ATOM 764 C CA . SER A 1 101 ? -0.821 7.401 12.535 1.00 96.06 101 SER A CA 1
ATOM 765 C C . SER A 1 101 ? -1.548 8.740 12.396 1.00 96.06 101 SER A C 1
ATOM 767 O O . SER A 1 101 ? -2.344 9.095 13.260 1.00 96.06 101 SER A O 1
ATOM 769 N N . LYS A 1 102 ? -1.366 9.451 11.272 1.00 95.75 102 LYS A N 1
ATOM 770 C CA . LYS A 1 102 ? -2.054 10.727 10.980 1.00 95.75 102 LYS A CA 1
ATOM 771 C C . LYS A 1 102 ? -3.576 10.606 10.976 1.00 95.75 102 LYS A C 1
ATOM 773 O O . LYS A 1 102 ? -4.269 11.585 11.227 1.00 95.75 102 LYS A O 1
ATOM 778 N N . SER A 1 103 ? -4.097 9.423 10.657 1.00 93.94 103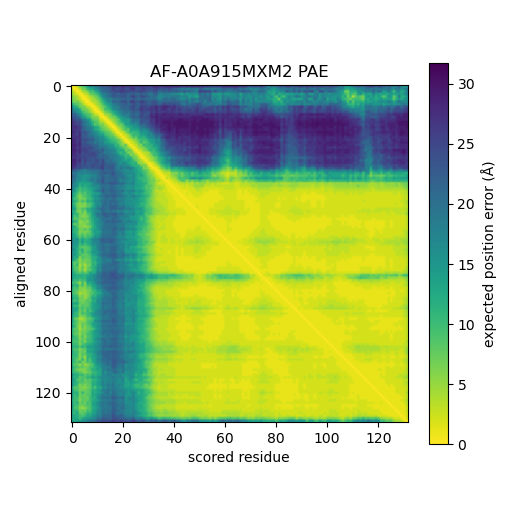 SER A N 1
ATOM 779 C CA . SER A 1 103 ? -5.536 9.165 10.591 1.00 93.94 103 SER A CA 1
ATOM 780 C C . SER A 1 103 ? -6.069 8.345 11.767 1.00 93.94 103 SER A C 1
ATOM 782 O O . SER A 1 103 ? -7.226 7.930 11.718 1.00 93.94 103 SER A O 1
ATOM 784 N N . SER A 1 104 ? -5.245 8.094 12.794 1.00 95.06 104 SER A N 1
ATOM 785 C CA . SER A 1 104 ? -5.573 7.250 13.953 1.00 95.06 104 SER A CA 1
ATOM 786 C C . SER A 1 104 ? -6.273 5.944 13.553 1.00 95.06 104 SER A C 1
ATOM 788 O O . SER A 1 104 ? -7.279 5.551 14.145 1.00 95.06 104 SER A O 1
ATOM 790 N N . SER A 1 105 ? -5.773 5.297 12.495 1.00 95.69 105 SER A N 1
ATOM 791 C CA . SER A 1 105 ? -6.381 4.101 11.907 1.00 95.69 105 SER A CA 1
ATOM 792 C C . SER A 1 105 ? -5.427 2.910 11.894 1.00 95.69 105 SER A C 1
ATOM 794 O O . SER A 1 105 ? -4.213 3.055 11.992 1.00 95.69 105 SER A O 1
ATOM 796 N N . THR A 1 106 ? -5.990 1.711 11.781 1.00 96.38 106 THR A N 1
ATOM 797 C CA . THR A 1 106 ? -5.279 0.437 11.678 1.00 96.38 106 THR A CA 1
ATOM 798 C C . THR A 1 106 ? -5.698 -0.322 10.421 1.00 96.38 106 THR A C 1
ATOM 800 O O . THR A 1 106 ? -6.722 -0.022 9.798 1.00 96.38 106 THR A O 1
ATOM 803 N N . ILE A 1 107 ? -4.909 -1.329 10.053 1.00 97.38 107 ILE A N 1
ATOM 804 C CA . ILE A 1 107 ? -5.191 -2.215 8.925 1.00 97.38 107 ILE A CA 1
ATOM 805 C C . ILE A 1 107 ? -6.024 -3.401 9.419 1.00 97.38 107 ILE A C 1
ATOM 807 O O . ILE A 1 107 ? -5.571 -4.219 10.221 1.00 97.38 107 ILE A O 1
ATOM 811 N N . GLU A 1 108 ? -7.243 -3.520 8.903 1.00 96.31 108 GLU A N 1
ATOM 812 C CA . GLU A 1 108 ? -8.144 -4.640 9.191 1.00 96.31 108 GLU A CA 1
ATOM 813 C C . GLU A 1 108 ? -7.864 -5.853 8.306 1.00 96.31 108 GLU A C 1
ATOM 815 O O . GLU A 1 108 ? -7.850 -6.993 8.782 1.00 96.31 108 GLU A O 1
ATOM 820 N N . ALA A 1 109 ? -7.602 -5.604 7.026 1.00 96.75 109 ALA A N 1
ATOM 821 C CA . ALA A 1 109 ? -7.304 -6.637 6.052 1.00 96.75 109 ALA A CA 1
ATOM 822 C C . ALA A 1 109 ? -6.285 -6.142 5.029 1.00 96.75 109 ALA A C 1
ATOM 824 O O . ALA A 1 109 ? -6.233 -4.952 4.711 1.00 96.75 109 ALA A O 1
ATOM 825 N N . ILE A 1 110 ? -5.504 -7.084 4.505 1.00 98.12 110 ILE A N 1
ATOM 826 C CA . ILE A 1 110 ? -4.633 -6.867 3.351 1.00 98.12 110 ILE A CA 1
ATOM 827 C C . ILE A 1 110 ? -5.213 -7.682 2.198 1.00 98.12 110 ILE A C 1
ATOM 829 O O . ILE A 1 110 ? -5.383 -8.900 2.319 1.00 98.12 110 ILE A O 1
ATOM 833 N N . VAL A 1 111 ? -5.531 -7.001 1.103 1.00 98.44 111 VAL A N 1
ATOM 834 C CA . VAL A 1 111 ? -5.990 -7.590 -0.154 1.00 98.44 111 VAL A CA 1
ATOM 835 C C . VAL A 1 111 ? -4.851 -7.486 -1.150 1.00 98.44 111 VAL A C 1
ATOM 837 O O . VAL A 1 111 ? -4.334 -6.400 -1.386 1.00 98.44 111 VAL A O 1
ATOM 840 N N . VAL A 1 112 ? -4.461 -8.611 -1.733 1.00 98.00 112 VAL A N 1
ATOM 841 C CA . VAL A 1 112 ? -3.420 -8.652 -2.760 1.00 98.00 112 VAL A CA 1
ATOM 842 C C . VAL A 1 112 ? -4.083 -8.893 -4.106 1.00 98.00 112 VAL A C 1
ATOM 844 O O . VAL A 1 112 ? -4.899 -9.807 -4.236 1.00 98.00 112 VAL A O 1
ATOM 847 N N . THR A 1 113 ? -3.723 -8.095 -5.104 1.00 97.31 113 THR A N 1
ATOM 848 C CA . THR A 1 113 ? -4.267 -8.212 -6.460 1.00 97.31 113 THR A CA 1
ATOM 849 C C . THR A 1 113 ? -3.776 -9.473 -7.171 1.00 97.31 113 THR A C 1
ATOM 851 O O . THR A 1 113 ? -4.571 -10.167 -7.800 1.00 97.31 113 THR A O 1
ATOM 854 N N . HIS A 1 114 ? -2.482 -9.791 -7.068 1.00 97.25 114 HIS A N 1
ATOM 855 C CA . HIS A 1 114 ? -1.865 -10.973 -7.676 1.00 97.25 114 HIS A CA 1
ATOM 856 C C . HIS A 1 114 ? -0.512 -11.328 -7.029 1.00 97.25 114 HIS A C 1
ATOM 858 O O . HIS A 1 114 ? -0.057 -10.686 -6.090 1.00 97.25 114 HIS A O 1
ATOM 864 N N . TRP A 1 115 ? 0.140 -12.388 -7.513 1.00 97.38 115 TRP A N 1
ATOM 865 C CA . TRP A 1 115 ? 1.267 -13.036 -6.832 1.00 97.38 115 TRP A CA 1
ATOM 866 C C . TRP A 1 115 ? 2.643 -12.380 -7.027 1.00 97.38 115 TRP A C 1
ATOM 868 O O . TRP A 1 115 ? 3.605 -12.841 -6.411 1.00 97.38 115 TRP A O 1
ATOM 878 N N . HIS A 1 116 ? 2.781 -11.350 -7.868 1.00 97.69 116 HIS A N 1
ATOM 879 C CA . HIS A 1 116 ? 4.094 -10.752 -8.110 1.00 97.69 116 HIS A CA 1
ATOM 880 C C . HIS A 1 116 ? 4.665 -10.080 -6.849 1.00 97.69 116 HIS A C 1
ATOM 882 O O . HIS A 1 116 ? 3.949 -9.658 -5.931 1.00 97.69 116 HIS A O 1
ATOM 888 N N . ALA A 1 117 ? 5.997 -10.045 -6.777 1.00 96.88 117 ALA A N 1
ATOM 889 C CA . ALA A 1 117 ? 6.729 -9.644 -5.578 1.00 96.88 117 ALA A CA 1
ATOM 890 C C . ALA A 1 117 ? 6.565 -8.157 -5.240 1.00 96.88 117 ALA A C 1
ATOM 892 O O . ALA A 1 117 ? 6.653 -7.788 -4.076 1.00 96.88 117 ALA A O 1
ATOM 893 N N . ASP A 1 118 ? 6.285 -7.324 -6.235 1.00 97.69 118 ASP A N 1
ATOM 894 C CA . ASP A 1 118 ? 6.008 -5.897 -6.104 1.00 97.69 118 ASP A CA 1
ATOM 895 C C . ASP A 1 118 ? 4.612 -5.589 -5.551 1.00 97.69 118 ASP A C 1
ATOM 897 O O . ASP A 1 118 ? 4.335 -4.440 -5.218 1.00 97.69 118 ASP A O 1
ATOM 901 N N . HIS A 1 119 ? 3.766 -6.608 -5.373 1.00 98.12 119 HIS A N 1
ATOM 902 C CA . HIS A 1 119 ? 2.460 -6.508 -4.716 1.00 98.12 119 HIS A CA 1
ATOM 903 C C . HIS A 1 119 ? 2.397 -7.297 -3.399 1.00 98.12 119 HIS A C 1
ATOM 905 O O . HIS A 1 119 ? 1.670 -6.920 -2.482 1.00 98.12 119 HIS A O 1
ATOM 911 N N . THR A 1 120 ? 3.163 -8.385 -3.275 1.00 98.06 120 THR A N 1
ATOM 912 C CA . THR A 1 120 ? 3.154 -9.283 -2.101 1.00 98.06 120 THR A CA 1
ATOM 913 C C . THR A 1 120 ? 4.324 -9.078 -1.138 1.00 98.06 120 THR A C 1
ATOM 915 O O . THR A 1 120 ? 4.259 -9.507 0.017 1.00 98.06 120 THR A O 1
ATOM 918 N N . GLY A 1 121 ? 5.408 -8.451 -1.587 1.00 97.50 121 GLY A N 1
ATOM 919 C CA . GLY A 1 121 ? 6.703 -8.474 -0.915 1.00 97.50 121 GLY A CA 1
ATOM 920 C C . GLY A 1 121 ? 6.710 -7.817 0.462 1.00 97.50 121 GLY A C 1
ATOM 921 O O . GLY A 1 121 ? 7.338 -8.333 1.392 1.00 97.50 121 GLY A O 1
ATOM 922 N N . GLY A 1 122 ? 5.974 -6.718 0.635 1.00 97.56 122 GLY A N 1
ATOM 923 C CA . GLY A 1 122 ? 5.922 -6.001 1.910 1.00 97.56 122 GLY A CA 1
ATOM 924 C C . GLY A 1 122 ? 4.985 -6.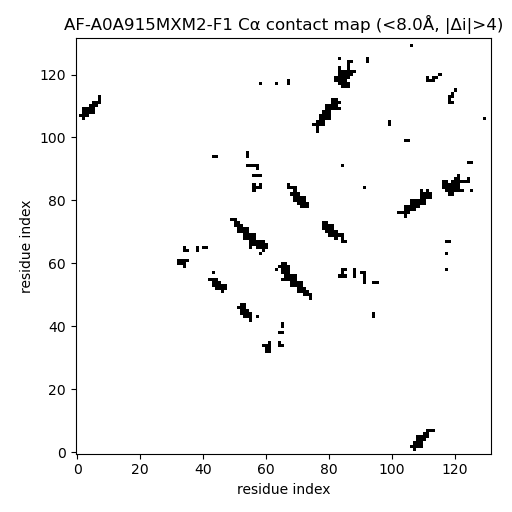602 2.965 1.00 97.56 122 GLY A C 1
ATOM 925 O O . GLY A 1 122 ? 4.971 -6.126 4.102 1.00 97.56 122 GLY A O 1
ATOM 926 N N . ILE A 1 123 ? 4.239 -7.676 2.674 1.00 97.81 123 ILE A N 1
ATOM 927 C CA . ILE A 1 123 ? 3.294 -8.271 3.643 1.00 97.81 123 ILE A CA 1
ATOM 928 C C . ILE A 1 123 ? 4.007 -8.635 4.953 1.00 97.81 123 ILE A C 1
ATOM 930 O O . ILE A 1 123 ? 3.529 -8.319 6.042 1.00 97.81 123 ILE A O 1
ATOM 934 N N . GLY A 1 124 ? 5.187 -9.257 4.865 1.00 96.56 124 GLY A N 1
ATOM 935 C CA . GLY A 1 124 ? 5.930 -9.708 6.043 1.00 96.56 124 GLY A CA 1
ATOM 936 C C . GLY A 1 124 ? 6.342 -8.568 6.983 1.00 96.56 124 GLY A C 1
ATOM 937 O O . GLY A 1 124 ? 6.221 -8.705 8.200 1.00 96.56 124 GLY A O 1
ATOM 938 N N . GLN A 1 125 ? 6.806 -7.436 6.443 1.00 95.56 125 GLN A N 1
ATOM 939 C CA . GLN A 1 125 ? 7.192 -6.271 7.252 1.00 95.56 125 GLN A CA 1
ATOM 940 C C . GLN A 1 125 ? 5.977 -5.574 7.875 1.00 95.56 125 GLN A C 1
ATOM 94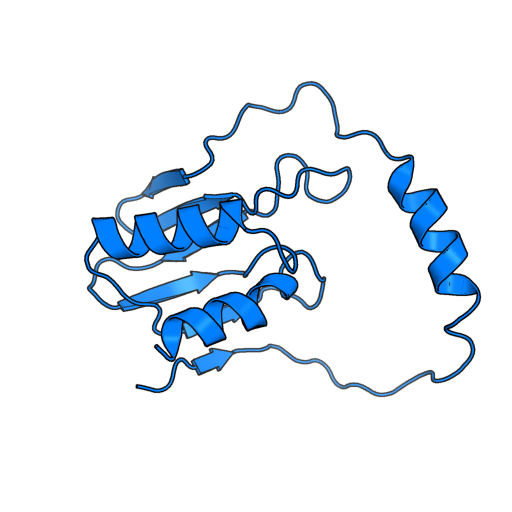2 O O . GLN A 1 125 ? 6.028 -5.215 9.051 1.00 95.56 125 GLN A O 1
ATOM 947 N N . ILE A 1 126 ? 4.868 -5.474 7.137 1.00 96.81 126 ILE A N 1
ATOM 948 C CA . ILE A 1 126 ? 3.620 -4.874 7.624 1.00 96.81 126 ILE A CA 1
ATOM 949 C C . ILE A 1 126 ? 3.041 -5.709 8.769 1.00 96.81 126 ILE A C 1
ATOM 951 O O . ILE A 1 126 ? 2.730 -5.174 9.828 1.00 96.81 126 ILE A O 1
ATOM 955 N N . LEU A 1 127 ? 2.965 -7.034 8.617 1.00 96.25 127 LEU A N 1
ATOM 956 C CA . LEU A 1 127 ? 2.454 -7.912 9.674 1.00 96.25 127 LEU A CA 1
ATOM 957 C C . LEU A 1 127 ? 3.322 -7.884 10.939 1.00 96.25 127 LEU A C 1
ATOM 959 O O . LEU A 1 127 ? 2.792 -8.009 12.039 1.00 96.25 127 LEU A O 1
ATOM 963 N N . ARG A 1 128 ? 4.645 -7.720 10.809 1.00 94.75 128 ARG A N 1
ATOM 964 C CA . ARG A 1 128 ? 5.529 -7.530 11.972 1.00 94.75 128 ARG A CA 1
ATOM 965 C C . ARG A 1 128 ? 5.252 -6.214 12.694 1.00 94.75 128 ARG A C 1
ATOM 967 O O . ARG A 1 128 ? 5.321 -6.194 13.916 1.00 94.75 128 ARG A O 1
ATOM 974 N N . TYR A 1 129 ? 4.944 -5.146 11.960 1.00 91.31 129 TYR A N 1
ATOM 975 C CA . TYR A 1 129 ? 4.541 -3.869 12.546 1.00 91.31 129 TYR A CA 1
ATOM 976 C C . TYR A 1 129 ? 3.193 -3.980 13.277 1.00 91.31 129 TYR A C 1
ATOM 978 O O . TYR A 1 129 ? 3.111 -3.588 14.432 1.00 91.31 129 TYR A O 1
ATOM 986 N N . LEU A 1 130 ? 2.178 -4.595 12.658 1.00 90.81 130 LEU A N 1
ATOM 987 C CA . LEU A 1 130 ? 0.824 -4.714 13.227 1.00 90.81 130 LEU A CA 1
ATOM 988 C C . LEU A 1 130 ? 0.716 -5.641 14.453 1.00 90.81 130 LEU A C 1
ATOM 990 O O . LEU A 1 130 ? -0.304 -5.634 15.136 1.00 90.81 130 LEU A O 1
ATOM 994 N N . LYS A 1 131 ? 1.721 -6.492 14.692 1.00 86.31 131 LYS A N 1
ATOM 995 C CA . LYS A 1 131 ? 1.780 -7.400 15.851 1.00 86.31 131 LYS A CA 1
ATOM 996 C C . LYS A 1 131 ? 2.430 -6.778 17.091 1.00 86.31 131 LYS A C 1
ATOM 998 O O . LYS A 1 131 ? 2.413 -7.434 18.131 1.00 86.31 131 LYS A O 1
ATOM 1003 N N . LYS A 1 132 ? 3.047 -5.603 16.961 1.00 60.97 132 LYS A N 1
ATOM 1004 C CA . LYS A 1 132 ? 3.534 -4.826 18.107 1.00 60.97 132 LYS A CA 1
ATOM 1005 C C . LYS A 1 132 ? 2.357 -4.183 18.828 1.00 60.97 132 LYS A C 1
ATOM 1007 O O . LYS A 1 132 ? 2.437 -4.120 20.069 1.00 60.97 132 LYS A O 1
#

InterPro domains:
  IPR001279 Metallo-beta-lactamase [PF00753] (66-128)
  IPR036866 Ribonuclease Z/Hydroxyacylglutathione hydrolase-like [G3DSA:3.60.15.10] (39-132)
  IPR036866 Ribonuclease Z/Hydroxyacylglutathione hydrolase-like [SSF56281] (47-129)
  IPR050662 Secondary metabolite biosynthesis-associated thioesterase [PTHR23131] (39-131)

Nearest PDB structures (foldseek):
  4ad9-assembly2_E  TM=9.868E-01  e=5.190E-12  Homo sapiens
  4ad9-assembly1_B  TM=9.862E-01  e=7.645E-12  Homo sapiens
  4ad9-assembly2_F  TM=9.871E-01  e=3.164E-11  Homo sapiens
  5n5h-assembly1_A  TM=7.024E-01  e=1.128E-02  Pseudomonas aeruginosa
  5o7n-assembly1_A  TM=6.352E-01  e=8.167E-03  Klebs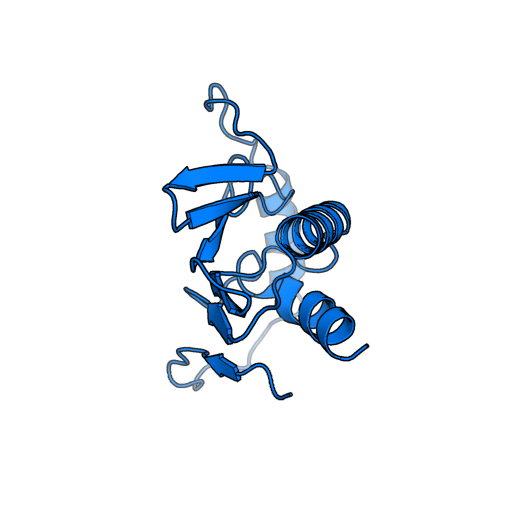iella pneumoniae